Protein AF-A0A540KFH8-F1 (afdb_monomer)

Radius of gyration: 16.78 Å; Cα contacts (8 Å, |Δi|>4): 98; chains: 1; bounding box: 32×42×44 Å

Sequence (105 aa):
MGKQKKLQVSDLLRCKVRQFCGINPNGRGREVTLRGELSIMLTLLMRNRSRSFKNPTAVINVFSRECAMVDGCTLEVVQSEDLNFCDQVVTNLTSVAETIDQIPD

Nearest PDB structures (foldseek):
  5h64-assembly1_b  TM=3.602E-01  e=3.963E+00  Homo sapiens
  3om1-assembly1_B  TM=4.173E-01  e=6.321E+00  Rattus norvegicus

Secondary structure (DSSP, 8-state):
--HHHHHHHHHHHHHHHHHHTT--TT--S--B-TTS-B-EEEEEEE--STT--SSHHHHHHHHHHHHTTSTTEEEEEEEGGG--HHHHHHHTTSEEE---S----

Organism: Malus baccata (NCBI:txid106549)

pLDDT: mean 77.24, std 17.64, range [35.03, 95.0]

Mean predicted aligned error: 9.66 Å

Solvent-accessible surface area (backbone atoms only — not comparable to full-atom values): 6487 Å² total; per-residue (Å²): 134,58,73,68,59,53,51,54,52,51,51,52,50,53,53,50,51,35,56,75,58,69,49,58,91,82,63,62,90,58,56,57,46,101,82,73,48,69,42,41,63,39,39,41,56,41,48,80,69,100,72,35,66,97,53,56,67,61,53,51,52,52,53,48,57,58,33,72,73,41,85,54,42,44,80,45,81,45,52,60,84,77,48,50,76,53,53,52,58,52,52,74,69,51,62,61,58,66,83,70,96,72,76,80,132

Foldseek 3Di:
DDPVVVVVVVVVVLVVLCVVLVNDPPPQPAPQDPVRDGAAEEEEEAEDPPPGDPDVPVVVVVVVVVQVVDPNYDYHYHYPVPDDPSSVSVQVNHNYPDDPVDDDD

Structure (mmCIF, N/CA/C/O backbone):
data_AF-A0A540KFH8-F1
#
_entry.id   AF-A0A540KFH8-F1
#
loop_
_atom_site.group_PDB
_atom_site.id
_atom_site.type_symbol
_atom_site.label_atom_id
_atom_site.label_alt_id
_atom_site.label_comp_id
_atom_site.label_asym_id
_atom_site.label_entity_id
_atom_site.label_seq_id
_atom_site.pdbx_PDB_ins_code
_atom_site.Cartn_x
_atom_site.Cartn_y
_atom_site.Cartn_z
_atom_site.occupancy
_atom_site.B_iso_or_equiv
_atom_site.auth_seq_id
_atom_site.auth_comp_id
_atom_site.auth_asym_id
_atom_site.auth_atom_id
_atom_site.pdbx_PDB_model_num
ATOM 1 N N . MET A 1 1 ? -8.613 17.260 28.236 1.00 67.75 1 MET A N 1
ATOM 2 C CA . MET A 1 1 ? -8.090 15.876 28.378 1.00 67.75 1 MET A CA 1
ATOM 3 C C . MET A 1 1 ? -6.569 15.889 28.416 1.00 67.75 1 MET A C 1
ATOM 5 O O . MET A 1 1 ? -5.975 16.529 27.555 1.00 67.75 1 MET A O 1
ATOM 9 N N . GLY A 1 2 ? -5.948 15.184 29.369 1.00 92.12 2 GLY A N 1
ATOM 10 C CA . GLY A 1 2 ? -4.486 15.041 29.437 1.00 92.12 2 GLY A CA 1
ATOM 11 C C . GLY A 1 2 ? -3.913 14.170 28.309 1.00 92.12 2 GLY A C 1
ATOM 12 O O 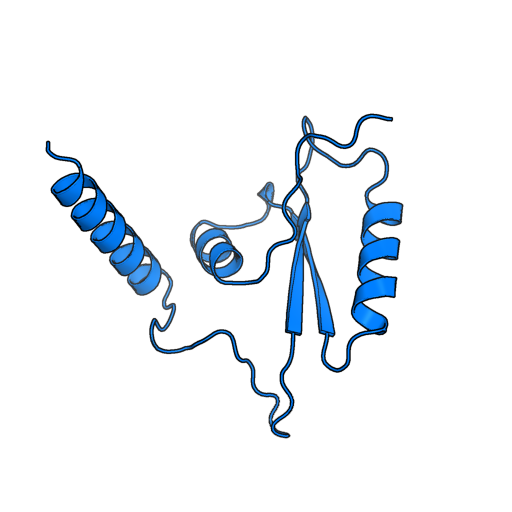. GLY A 1 2 ? -4.628 13.331 27.759 1.00 92.12 2 GLY A O 1
ATOM 13 N N . LYS A 1 3 ? -2.625 14.361 27.978 1.00 90.62 3 LYS A N 1
ATOM 14 C CA . LYS A 1 3 ? -1.914 13.640 26.897 1.00 90.62 3 LYS A CA 1
ATOM 15 C C . LYS A 1 3 ? -2.058 12.115 27.013 1.00 90.62 3 LYS A C 1
ATOM 17 O O . LYS A 1 3 ? -2.411 11.470 26.033 1.00 90.62 3 LYS A O 1
ATOM 22 N N . GLN A 1 4 ? -1.914 11.568 28.223 1.00 90.94 4 GLN A N 1
ATOM 23 C CA . GLN A 1 4 ? -2.035 10.128 28.473 1.00 90.94 4 GLN A CA 1
ATOM 24 C C . GLN A 1 4 ? -3.422 9.570 28.133 1.00 90.94 4 GLN A C 1
ATOM 26 O O . GLN A 1 4 ? -3.533 8.534 27.485 1.00 90.94 4 GLN A O 1
ATOM 31 N N . LYS A 1 5 ? -4.491 10.285 28.508 1.00 91.25 5 LYS A N 1
ATOM 32 C CA . LYS A 1 5 ? -5.861 9.867 28.176 1.00 91.25 5 LYS A CA 1
ATOM 33 C C . LYS A 1 5 ? -6.111 9.889 26.667 1.00 91.25 5 LYS A C 1
ATOM 35 O O . LYS A 1 5 ? -6.797 9.011 26.163 1.00 91.25 5 LYS A O 1
ATOM 40 N N . LYS A 1 6 ? -5.545 10.856 25.933 1.00 92.12 6 LYS A N 1
ATOM 41 C CA . LYS A 1 6 ? -5.664 10.895 24.464 1.00 92.12 6 LYS A CA 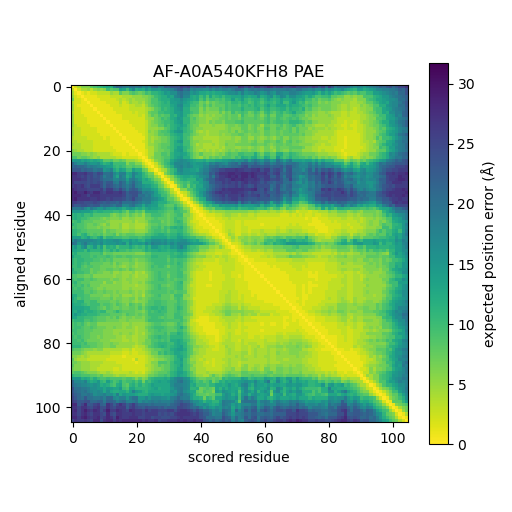1
ATOM 42 C C . LYS A 1 6 ? -4.990 9.688 23.804 1.00 92.12 6 LYS A C 1
ATOM 44 O O . LYS A 1 6 ? -5.576 9.113 22.895 1.00 92.12 6 LYS A O 1
ATOM 49 N N . LEU A 1 7 ? -3.805 9.296 24.280 1.00 93.19 7 LEU A N 1
ATOM 50 C CA . LEU A 1 7 ? -3.103 8.106 23.787 1.00 93.19 7 LEU A CA 1
ATOM 51 C C . LEU A 1 7 ? -3.915 6.834 24.046 1.00 93.19 7 LEU A C 1
ATOM 53 O O . LEU A 1 7 ?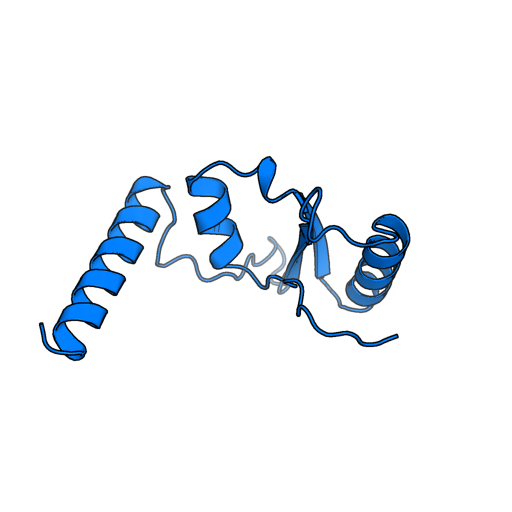 -4.195 6.100 23.108 1.00 93.19 7 LEU A O 1
ATOM 57 N N . GLN A 1 8 ? -4.409 6.645 25.273 1.00 92.06 8 GLN A N 1
ATOM 58 C CA . GLN A 1 8 ? -5.241 5.487 25.624 1.00 92.06 8 GLN A CA 1
ATOM 59 C C . GLN A 1 8 ? -6.500 5.370 24.754 1.00 92.06 8 GLN A C 1
ATOM 61 O O . GLN A 1 8 ? -6.844 4.281 24.303 1.00 92.06 8 GLN A O 1
ATOM 66 N N . VAL A 1 9 ? -7.183 6.490 24.492 1.00 93.19 9 VAL A N 1
ATOM 67 C CA . VAL A 1 9 ? -8.355 6.509 23.604 1.00 93.19 9 VAL A CA 1
ATOM 68 C C . VAL A 1 9 ? -7.955 6.192 22.162 1.00 93.19 9 VAL A C 1
ATOM 70 O O . VAL A 1 9 ? -8.645 5.426 21.494 1.00 93.19 9 VAL A O 1
ATOM 73 N N . SER A 1 10 ? -6.834 6.738 21.683 1.00 89.00 10 SER A N 1
ATOM 74 C CA . SER A 1 10 ? -6.318 6.447 20.343 1.00 89.00 10 SER A CA 1
ATOM 75 C C . SER A 1 10 ? -5.987 4.963 20.170 1.00 89.00 10 SER A C 1
ATOM 77 O O . SER A 1 10 ? -6.358 4.377 19.154 1.00 89.00 10 SER A O 1
ATOM 79 N N . ASP A 1 11 ? -5.362 4.338 21.165 1.00 89.69 11 ASP A N 1
ATOM 80 C CA . ASP A 1 11 ? -5.024 2.916 21.126 1.00 89.69 11 ASP A CA 1
ATOM 81 C C . ASP A 1 11 ? -6.270 2.033 21.198 1.00 89.69 11 ASP A C 1
ATOM 83 O O . ASP A 1 11 ? -6.387 1.069 20.441 1.00 89.69 11 ASP A O 1
ATOM 87 N N . LEU A 1 12 ? -7.255 2.401 22.024 1.00 92.31 12 LEU A N 1
ATOM 88 C CA . LEU A 1 12 ? -8.544 1.713 22.067 1.00 92.31 12 LEU A CA 1
ATOM 89 C C . LEU A 1 12 ? -9.240 1.736 20.698 1.00 92.31 12 LEU A C 1
ATOM 91 O O . LEU A 1 12 ? -9.727 0.699 20.243 1.00 92.31 12 LEU A O 1
ATOM 95 N N . LEU A 1 13 ? -9.255 2.892 20.025 1.00 90.88 13 LEU A N 1
ATOM 96 C CA . LEU A 1 13 ? -9.818 3.028 18.680 1.00 90.88 13 LEU A CA 1
ATOM 97 C C . LEU A 1 13 ? -9.075 2.147 17.670 1.00 90.88 13 LEU A C 1
ATOM 99 O O . LEU A 1 13 ? -9.719 1.389 16.949 1.00 90.88 13 LEU A O 1
ATOM 103 N N . ARG A 1 14 ? -7.734 2.172 17.657 1.00 86.00 14 ARG A N 1
ATOM 104 C CA . ARG A 1 14 ? -6.924 1.311 16.774 1.00 86.00 14 ARG A CA 1
ATOM 105 C C . ARG A 1 14 ? -7.233 -0.170 16.980 1.00 86.00 14 ARG A C 1
ATOM 107 O O . ARG A 1 14 ? -7.426 -0.894 16.008 1.00 86.00 14 ARG A O 1
ATOM 114 N N . CYS A 1 15 ? -7.320 -0.620 18.231 1.00 87.44 15 CYS A N 1
ATOM 115 C CA . CYS A 1 15 ? -7.646 -2.009 18.555 1.00 87.44 15 CYS A CA 1
ATOM 116 C C . CYS A 1 15 ? -9.047 -2.399 18.073 1.00 87.44 15 CYS A C 1
ATOM 118 O O . CYS A 1 15 ? -9.222 -3.475 17.505 1.00 87.44 15 CYS A O 1
ATOM 120 N N . LYS A 1 16 ? -10.040 -1.522 18.256 1.00 90.69 16 LYS A N 1
ATOM 121 C CA . LYS A 1 16 ? -11.410 -1.766 17.787 1.00 90.69 16 LYS A CA 1
ATOM 122 C C . LYS A 1 16 ? -11.505 -1.825 16.269 1.00 90.69 16 LYS A C 1
ATOM 124 O O . LYS A 1 16 ? -12.190 -2.697 15.751 1.00 90.69 16 LYS A O 1
ATOM 129 N N . VAL A 1 17 ? -10.785 -0.954 15.569 1.00 91.44 17 VAL A N 1
ATOM 130 C CA . VAL A 1 17 ? -10.728 -0.960 14.104 1.00 91.44 17 VAL A CA 1
ATOM 131 C C . VAL A 1 17 ? -10.069 -2.239 13.583 1.00 91.44 17 VAL A C 1
ATOM 133 O O . VAL A 1 17 ? -10.626 -2.891 12.707 1.00 91.44 17 VAL A O 1
ATOM 136 N N . ARG A 1 18 ? -8.945 -2.667 14.174 1.00 86.00 18 ARG A N 1
ATOM 137 C CA . ARG A 1 18 ? -8.311 -3.952 13.824 1.00 86.00 18 ARG A CA 1
ATOM 138 C C . ARG A 1 18 ? -9.254 -5.133 14.043 1.00 86.00 18 ARG A C 1
ATOM 140 O O . ARG A 1 18 ? -9.362 -5.987 13.172 1.00 86.00 18 ARG A O 1
ATOM 147 N N . GLN A 1 19 ? -9.971 -5.147 15.168 1.00 87.38 19 GLN A N 1
ATOM 148 C CA . GLN A 1 19 ? -10.976 -6.169 15.461 1.00 87.38 19 GLN A CA 1
ATOM 149 C C . GLN A 1 19 ? -12.106 -6.171 14.422 1.00 87.38 19 GLN A C 1
ATOM 151 O O . GLN A 1 19 ? -12.489 -7.236 13.949 1.00 87.38 19 GLN A O 1
ATOM 156 N N . PHE A 1 20 ? -12.625 -4.993 14.064 1.00 90.38 20 PHE A N 1
ATOM 157 C CA . PHE A 1 20 ? -13.678 -4.843 13.058 1.00 90.38 20 PHE A CA 1
ATOM 158 C C . PHE A 1 20 ? -13.242 -5.376 11.687 1.00 90.38 20 PHE A C 1
ATOM 160 O O . PHE A 1 20 ? -14.006 -6.077 11.036 1.00 90.38 20 PHE A O 1
ATOM 167 N N . CYS A 1 21 ? -11.996 -5.114 11.294 1.00 89.25 21 CYS A N 1
ATOM 168 C CA . CYS A 1 21 ? -11.424 -5.586 10.034 1.00 89.25 21 CYS A CA 1
ATOM 169 C C . CYS A 1 21 ? -10.883 -7.027 10.085 1.00 89.25 21 CYS A C 1
ATOM 171 O O . CYS A 1 21 ? -10.223 -7.458 9.146 1.00 89.25 21 CYS A O 1
ATOM 173 N N . GLY A 1 22 ? -11.112 -7.775 11.173 1.00 87.31 22 GLY A N 1
ATOM 174 C CA . GLY A 1 22 ? -10.662 -9.168 11.298 1.00 87.31 22 GLY A CA 1
ATOM 175 C C . GLY A 1 22 ? -9.140 -9.346 11.380 1.00 87.31 22 GLY A C 1
ATOM 176 O O . GLY A 1 22 ? -8.635 -10.450 11.190 1.00 87.31 22 GLY A O 1
ATOM 177 N N . ILE A 1 23 ? -8.396 -8.279 11.677 1.00 81.75 23 ILE A N 1
ATOM 178 C CA . ILE A 1 23 ? -6.935 -8.306 11.741 1.00 81.75 23 ILE A CA 1
ATOM 179 C C . ILE A 1 23 ? -6.517 -8.912 13.077 1.00 81.75 23 ILE A C 1
ATOM 181 O O . ILE A 1 23 ? -6.774 -8.341 14.142 1.00 81.75 23 ILE A O 1
ATOM 185 N N . ASN A 1 24 ? -5.838 -10.058 13.030 1.00 70.25 24 ASN A N 1
ATOM 186 C CA . ASN A 1 24 ? -5.337 -10.715 14.230 1.00 70.25 24 ASN A CA 1
ATOM 187 C C . ASN A 1 24 ? -4.177 -9.900 14.842 1.00 70.25 24 ASN A C 1
ATOM 189 O O . ASN A 1 24 ? -3.105 -9.837 14.242 1.00 70.25 24 ASN A O 1
ATOM 193 N N . PRO A 1 25 ? -4.324 -9.325 16.052 1.00 59.12 25 PRO A N 1
ATOM 194 C CA . PRO A 1 25 ? -3.263 -8.542 16.689 1.00 59.12 25 PRO A CA 1
ATOM 195 C C . PRO A 1 25 ? -2.029 -9.379 17.068 1.00 59.12 25 PRO A C 1
ATOM 197 O O . PRO A 1 25 ? -0.964 -8.812 17.300 1.00 59.12 25 PRO A O 1
ATOM 200 N N . ASN A 1 26 ? -2.160 -10.710 17.119 1.00 55.50 26 ASN A N 1
ATOM 201 C CA . ASN A 1 26 ? -1.060 -11.641 17.383 1.00 55.50 26 ASN A CA 1
ATOM 202 C C . ASN A 1 26 ? -0.372 -12.127 16.097 1.00 55.50 26 ASN A C 1
ATOM 204 O O . ASN A 1 26 ? 0.681 -12.762 16.173 1.00 55.50 26 ASN A O 1
ATOM 208 N N . GLY A 1 27 ? -0.941 -11.829 14.926 1.00 52.31 27 GLY A N 1
ATOM 209 C CA . GLY A 1 27 ? -0.306 -12.055 13.635 1.00 52.31 27 GLY A CA 1
ATOM 210 C C . GLY A 1 27 ? 0.753 -10.987 13.407 1.00 52.31 27 GLY A C 1
ATOM 211 O O . GLY A 1 27 ? 0.481 -9.952 12.807 1.00 52.31 27 GLY A O 1
ATOM 212 N N . ARG A 1 28 ? 1.964 -11.189 13.938 1.00 50.38 28 ARG A N 1
ATOM 213 C CA . ARG A 1 28 ? 3.116 -10.376 13.521 1.00 50.38 28 ARG A CA 1
ATOM 214 C C . ARG A 1 28 ? 3.249 -10.497 12.006 1.00 50.38 28 ARG A C 1
ATOM 216 O O . ARG A 1 28 ? 3.107 -11.603 11.496 1.00 50.38 28 ARG A O 1
ATOM 223 N N . GLY A 1 29 ? 3.578 -9.389 11.339 1.00 47.94 29 GLY A N 1
ATOM 224 C CA . GLY A 1 29 ? 3.95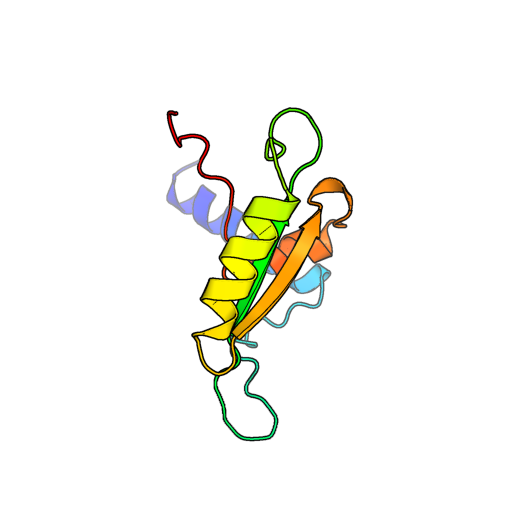5 -9.296 9.922 1.00 47.94 29 GLY A CA 1
ATOM 225 C C . GLY A 1 29 ? 5.226 -10.079 9.576 1.00 47.94 29 GLY A C 1
ATOM 226 O O . GLY A 1 29 ? 6.222 -9.523 9.133 1.00 47.94 29 GLY A O 1
ATOM 227 N N . ARG A 1 30 ? 5.201 -11.378 9.855 1.00 47.50 30 ARG A N 1
ATOM 228 C CA . ARG A 1 30 ? 6.036 -12.412 9.279 1.00 47.50 30 ARG A CA 1
ATOM 229 C C . ARG A 1 30 ? 5.051 -13.363 8.629 1.00 47.50 30 ARG A C 1
ATOM 231 O O . ARG A 1 30 ? 4.587 -14.304 9.271 1.00 47.50 30 ARG A O 1
ATOM 238 N N . GLU A 1 31 ? 4.723 -13.108 7.371 1.00 48.09 31 GLU A N 1
ATOM 239 C CA . GLU A 1 31 ? 4.443 -14.247 6.514 1.00 48.09 31 GLU A CA 1
ATOM 240 C C . GLU A 1 31 ? 5.751 -15.038 6.473 1.00 48.09 31 GLU A C 1
ATOM 242 O O . GLU A 1 31 ? 6.798 -14.592 6.014 1.00 48.09 31 GLU A O 1
ATOM 247 N N . VAL A 1 32 ? 5.746 -16.152 7.190 1.00 42.41 32 VAL A N 1
ATOM 248 C CA . VAL A 1 32 ? 6.770 -17.166 7.035 1.00 42.41 32 VAL A CA 1
ATOM 249 C C . VAL A 1 32 ? 6.211 -18.035 5.930 1.00 42.41 32 VAL A C 1
ATOM 251 O O . VAL A 1 32 ? 5.181 -18.685 6.128 1.00 42.41 32 VAL A O 1
ATOM 254 N N . THR A 1 33 ? 6.836 -18.015 4.755 1.00 49.06 33 THR A N 1
ATOM 255 C CA . THR A 1 33 ? 6.491 -18.955 3.685 1.00 49.06 33 THR A CA 1
ATOM 256 C C . THR A 1 33 ? 6.506 -20.370 4.273 1.00 49.06 33 THR A C 1
ATOM 258 O O . THR A 1 33 ? 7.264 -20.637 5.206 1.00 49.06 33 THR A O 1
ATOM 261 N N . LEU A 1 34 ? 5.740 -21.319 3.720 1.00 46.50 34 LEU A N 1
ATOM 262 C CA . LEU A 1 34 ? 5.694 -22.731 4.161 1.00 46.50 34 LEU A CA 1
ATOM 263 C C . LEU A 1 34 ? 7.083 -23.405 4.343 1.00 46.50 34 LEU A C 1
ATOM 265 O O . LEU A 1 34 ? 7.172 -24.484 4.921 1.00 46.50 34 LEU A O 1
ATOM 269 N N . ARG A 1 35 ? 8.162 -22.774 3.857 1.00 48.47 35 ARG A N 1
ATOM 270 C CA . ARG A 1 35 ? 9.571 -23.187 3.943 1.00 48.47 35 ARG A CA 1
ATOM 271 C C . ARG A 1 35 ? 10.412 -22.507 5.038 1.00 48.47 35 ARG A C 1
ATOM 273 O O . ARG A 1 35 ? 11.585 -22.837 5.153 1.00 48.47 35 ARG A O 1
ATOM 280 N N . GLY A 1 36 ? 9.862 -21.604 5.852 1.00 49.44 36 GLY A N 1
ATOM 281 C CA . GLY A 1 36 ? 10.621 -20.958 6.936 1.00 49.44 36 GLY A CA 1
ATOM 282 C C . GLY A 1 36 ? 11.395 -19.693 6.539 1.00 49.44 36 GLY A C 1
ATOM 283 O O . GLY A 1 36 ? 12.101 -19.135 7.375 1.00 49.44 36 GLY A O 1
ATOM 284 N N . GLU A 1 37 ? 11.261 -19.228 5.296 1.00 56.09 37 GLU A N 1
ATOM 285 C CA . GLU A 1 37 ? 11.895 -17.999 4.806 1.00 56.09 37 GLU A CA 1
ATOM 286 C C . GLU A 1 37 ? 11.078 -16.761 5.200 1.00 56.09 37 GLU A C 1
ATOM 288 O O . GLU A 1 37 ? 9.845 -16.773 5.176 1.00 56.09 37 GLU A O 1
ATOM 293 N N . LEU A 1 38 ? 11.783 -15.696 5.595 1.00 61.84 38 LEU A N 1
ATOM 294 C CA . LEU A 1 38 ? 11.205 -14.382 5.871 1.00 61.84 38 LEU A CA 1
ATOM 295 C C . LEU A 1 38 ? 10.729 -13.781 4.542 1.00 61.84 38 LEU A C 1
ATOM 297 O O . LEU A 1 38 ? 11.565 -13.319 3.772 1.00 61.84 38 LEU A O 1
ATOM 301 N N . SER A 1 39 ? 9.422 -13.770 4.263 1.00 67.81 39 SER A N 1
ATOM 302 C CA . SER A 1 39 ? 8.912 -13.026 3.108 1.00 67.81 39 SER A CA 1
ATOM 303 C C . SER A 1 39 ? 8.754 -11.552 3.474 1.00 67.81 39 SER A C 1
ATOM 305 O O . SER A 1 39 ? 8.081 -11.203 4.449 1.00 67.81 39 SER A O 1
ATOM 307 N N . ILE A 1 40 ? 9.397 -10.679 2.704 1.00 77.88 40 ILE A N 1
ATOM 308 C CA . ILE A 1 40 ? 9.308 -9.228 2.851 1.00 77.88 40 ILE A CA 1
ATOM 309 C C . ILE A 1 40 ? 8.269 -8.741 1.848 1.00 77.88 40 ILE A C 1
ATOM 311 O O . ILE A 1 40 ? 8.488 -8.791 0.643 1.00 77.88 40 ILE A O 1
ATOM 315 N N . MET A 1 41 ? 7.132 -8.258 2.335 1.00 81.06 41 MET A N 1
ATOM 316 C CA . MET A 1 41 ? 6.141 -7.614 1.477 1.00 81.06 41 MET A CA 1
ATOM 317 C C . MET A 1 41 ? 6.374 -6.106 1.481 1.00 81.06 41 MET A C 1
ATOM 319 O O . MET A 1 41 ? 6.274 -5.454 2.523 1.00 81.06 41 MET A O 1
ATOM 323 N N . LEU A 1 42 ? 6.708 -5.561 0.315 1.00 84.88 42 LEU A N 1
ATOM 324 C CA . LEU A 1 42 ? 6.866 -4.133 0.095 1.00 84.88 42 LEU A CA 1
ATOM 325 C C . LEU A 1 42 ? 5.657 -3.622 -0.683 1.00 84.88 42 LEU A C 1
ATOM 327 O O . LEU A 1 42 ? 5.484 -3.982 -1.842 1.00 84.88 42 LEU A O 1
ATOM 331 N N . THR A 1 43 ? 4.851 -2.753 -0.079 1.00 85.62 43 THR A N 1
ATOM 332 C CA . THR A 1 43 ? 3.697 -2.153 -0.760 1.00 85.62 43 THR A CA 1
ATOM 333 C C . THR A 1 43 ? 4.012 -0.704 -1.133 1.00 85.62 43 THR A C 1
ATOM 335 O O . THR A 1 43 ? 4.271 0.142 -0.272 1.00 85.62 43 THR A O 1
ATOM 338 N N . LEU A 1 44 ? 3.991 -0.407 -2.434 1.00 88.88 44 LEU A N 1
ATOM 339 C CA . LEU A 1 44 ? 4.096 0.938 -2.987 1.00 88.88 44 LEU A CA 1
ATOM 340 C C . LEU A 1 44 ? 2.696 1.545 -3.087 1.00 88.88 44 LEU A C 1
ATOM 342 O O . LEU A 1 44 ? 1.928 1.236 -4.003 1.00 88.88 44 LEU A O 1
ATOM 346 N N . LEU A 1 45 ? 2.381 2.426 -2.140 1.00 87.25 45 LEU A N 1
ATOM 347 C CA . LEU A 1 45 ? 1.101 3.115 -2.090 1.00 87.25 45 LEU A CA 1
ATOM 348 C C . LEU A 1 45 ? 1.145 4.372 -2.967 1.00 87.25 45 LEU A C 1
ATOM 350 O O . LEU A 1 45 ? 1.676 5.417 -2.587 1.00 87.25 45 LEU A O 1
ATOM 354 N N . MET A 1 46 ? 0.581 4.267 -4.163 1.00 86.19 46 MET A N 1
ATOM 355 C CA . MET A 1 46 ? 0.451 5.370 -5.101 1.00 86.19 46 MET A CA 1
ATOM 356 C C . ME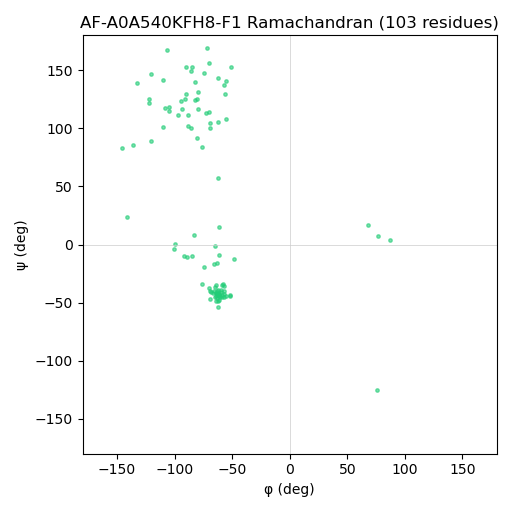T A 1 46 ? -0.804 6.190 -4.798 1.00 86.19 46 MET A C 1
ATOM 358 O O . MET A 1 46 ? -1.777 5.715 -4.209 1.00 86.19 46 MET A O 1
ATOM 362 N N . ARG A 1 47 ? -0.760 7.466 -5.167 1.00 86.19 47 ARG A N 1
ATOM 363 C CA . ARG A 1 47 ? -1.907 8.370 -5.117 1.00 86.19 47 ARG A CA 1
ATOM 364 C C . ARG A 1 47 ? -2.180 8.876 -6.511 1.00 86.19 47 ARG A C 1
ATOM 366 O O . ARG A 1 47 ? -1.246 9.157 -7.267 1.00 86.19 47 ARG A O 1
ATOM 373 N N . ASN A 1 48 ? -3.446 9.103 -6.806 1.00 82.00 48 ASN A N 1
ATOM 374 C CA . ASN A 1 48 ? -3.843 9.789 -8.016 1.00 82.00 48 ASN A CA 1
ATOM 375 C C . ASN A 1 48 ? -3.939 11.306 -7.770 1.00 82.00 48 ASN A C 1
ATOM 377 O O . ASN A 1 48 ? -4.253 11.776 -6.676 1.00 82.00 48 ASN A O 1
ATOM 381 N N . ARG A 1 49 ? -3.732 12.101 -8.828 1.00 79.56 49 ARG A N 1
ATOM 382 C CA . ARG A 1 49 ? -3.939 13.565 -8.860 1.00 79.56 49 ARG A CA 1
ATOM 383 C C . ARG A 1 49 ? -2.856 14.394 -8.156 1.00 79.56 49 ARG A C 1
ATOM 385 O O . ARG A 1 49 ? -1.696 14.318 -8.529 1.00 79.56 49 ARG A O 1
ATOM 392 N N . SER A 1 50 ? -3.217 15.256 -7.199 1.00 75.00 50 SER A N 1
ATOM 393 C CA . SER A 1 50 ? -2.391 16.381 -6.718 1.00 75.00 50 SER A CA 1
ATOM 394 C C . SER A 1 50 ? -1.090 15.987 -6.008 1.00 75.00 50 SER A C 1
ATOM 396 O O . SER A 1 50 ? -0.333 16.869 -5.614 1.00 75.00 50 SER A O 1
ATOM 398 N N . ARG A 1 51 ? -0.824 14.684 -5.856 1.00 75.25 51 ARG A N 1
ATOM 399 C CA . ARG A 1 51 ? 0.409 14.110 -5.300 1.00 75.25 51 ARG A CA 1
ATOM 400 C C . ARG A 1 51 ? 0.856 12.837 -6.031 1.00 75.25 51 ARG A C 1
ATOM 402 O O . ARG A 1 51 ? 1.530 11.997 -5.445 1.00 75.25 51 ARG A O 1
ATOM 409 N N . SER A 1 52 ? 0.445 12.654 -7.288 1.00 82.19 52 SER A N 1
ATOM 410 C CA . SER A 1 52 ? 0.898 11.515 -8.089 1.00 82.19 52 SER A CA 1
ATOM 411 C C . SER A 1 52 ? 2.342 11.705 -8.544 1.00 82.19 52 SER A C 1
ATOM 413 O O . SER A 1 52 ? 2.756 12.821 -8.866 1.00 82.19 52 SER A O 1
ATOM 415 N N . PHE A 1 53 ? 3.091 10.609 -8.663 1.00 82.81 53 PHE A N 1
ATOM 416 C CA . PHE A 1 53 ? 4.398 10.643 -9.313 1.00 82.81 53 PHE A CA 1
ATOM 417 C C . PHE A 1 53 ? 4.277 11.182 -10.744 1.00 82.81 53 PHE A C 1
ATOM 419 O O . PHE A 1 53 ? 3.384 10.778 -11.486 1.00 82.81 53 PHE A O 1
ATOM 426 N N . LYS A 1 54 ? 5.211 12.055 -11.152 1.00 86.56 54 LYS A N 1
ATOM 427 C CA . LYS A 1 54 ? 5.304 12.544 -12.543 1.00 86.56 54 LYS A CA 1
ATOM 428 C C . LYS A 1 54 ? 5.473 11.380 -13.534 1.00 86.56 54 LYS A C 1
ATOM 430 O O . LYS A 1 54 ? 4.960 11.439 -14.644 1.00 86.56 54 LYS A O 1
ATOM 435 N N . ASN A 1 55 ? 6.183 10.326 -13.119 1.00 90.31 55 ASN A N 1
ATOM 436 C CA . ASN A 1 55 ? 6.371 9.096 -13.886 1.00 90.31 55 ASN A CA 1
ATOM 437 C C . ASN A 1 55 ? 6.201 7.860 -12.977 1.00 90.31 55 ASN A C 1
ATOM 439 O O . ASN A 1 55 ? 7.189 7.356 -12.438 1.00 90.31 55 ASN A O 1
ATOM 443 N N . PRO A 1 56 ? 4.961 7.373 -12.781 1.00 87.12 56 PRO A N 1
ATOM 444 C CA . PRO A 1 56 ? 4.682 6.230 -11.911 1.00 87.12 56 PRO A CA 1
ATOM 445 C C . PRO A 1 56 ? 5.417 4.961 -12.352 1.00 87.12 56 PRO A C 1
ATOM 447 O O . PRO A 1 56 ? 5.958 4.239 -11.522 1.00 87.12 56 PRO A O 1
ATOM 450 N N . THR A 1 57 ? 5.513 4.719 -13.661 1.00 91.19 57 THR A N 1
ATOM 451 C CA . THR A 1 57 ? 6.188 3.541 -14.218 1.00 91.19 57 THR A CA 1
ATOM 452 C C . THR A 1 57 ? 7.677 3.518 -13.883 1.00 91.19 57 THR A C 1
ATOM 454 O O . THR A 1 57 ? 8.198 2.474 -13.504 1.00 91.19 57 THR A O 1
ATOM 457 N N . ALA A 1 58 ? 8.369 4.659 -13.969 1.00 92.75 58 ALA A N 1
ATOM 458 C CA . ALA A 1 58 ? 9.779 4.737 -13.587 1.00 92.75 58 ALA A CA 1
ATOM 459 C C . ALA A 1 58 ? 9.986 4.410 -12.101 1.00 92.75 58 ALA A C 1
ATOM 461 O O . ALA A 1 58 ? 10.904 3.670 -11.762 1.00 92.75 58 ALA A O 1
ATOM 462 N N . VAL A 1 59 ? 9.105 4.910 -11.230 1.00 90.25 59 VAL A N 1
ATOM 463 C CA . VAL A 1 59 ? 9.156 4.628 -9.790 1.00 90.25 59 VAL A CA 1
ATOM 464 C C . VAL A 1 59 ? 8.923 3.142 -9.517 1.00 90.25 59 VAL A C 1
ATOM 466 O O . VAL A 1 59 ? 9.730 2.522 -8.827 1.00 90.25 59 VAL A O 1
ATOM 469 N N . ILE A 1 60 ? 7.885 2.547 -10.114 1.00 91.88 60 ILE A N 1
ATOM 470 C CA . ILE A 1 60 ? 7.604 1.106 -9.998 1.00 91.88 60 ILE A CA 1
ATOM 471 C C . ILE A 1 60 ? 8.821 0.284 -10.438 1.00 91.88 60 ILE A C 1
ATOM 473 O O . ILE A 1 60 ? 9.214 -0.646 -9.739 1.00 91.88 60 ILE A O 1
ATOM 477 N N . ASN A 1 61 ? 9.457 0.651 -11.553 1.00 94.62 61 ASN A N 1
ATOM 478 C CA . ASN A 1 61 ? 10.627 -0.061 -12.066 1.00 94.62 61 ASN A CA 1
ATOM 479 C C . ASN A 1 61 ? 11.822 -0.001 -11.105 1.00 94.62 61 ASN A C 1
ATOM 481 O O . ASN A 1 61 ? 12.508 -1.008 -10.934 1.00 94.62 61 ASN A O 1
ATOM 485 N N . VAL A 1 62 ? 12.065 1.146 -10.461 1.00 93.75 62 VAL A N 1
ATOM 486 C CA . VAL A 1 62 ? 13.124 1.278 -9.448 1.00 93.75 62 VAL A CA 1
ATOM 487 C C . VAL A 1 62 ? 12.842 0.350 -8.271 1.00 93.75 62 VAL A C 1
ATOM 489 O O . VAL A 1 62 ? 13.674 -0.495 -7.954 1.00 93.75 62 VAL A O 1
ATOM 492 N N . PHE A 1 63 ? 11.656 0.436 -7.665 1.00 92.75 63 PHE A N 1
ATOM 493 C CA . PHE A 1 63 ? 11.321 -0.404 -6.512 1.00 92.75 63 PHE A CA 1
ATOM 494 C C . PHE A 1 63 ? 11.278 -1.895 -6.857 1.00 92.75 63 PHE A C 1
ATOM 496 O O . PHE A 1 63 ? 11.687 -2.718 -6.043 1.00 92.75 63 PHE A O 1
ATOM 503 N N . SER A 1 64 ? 10.842 -2.253 -8.066 1.00 93.69 64 SER A N 1
ATOM 504 C CA . SER A 1 64 ? 10.852 -3.638 -8.541 1.00 93.69 64 SER A CA 1
ATOM 505 C C . SER A 1 64 ? 12.277 -4.174 -8.647 1.00 93.69 64 SER A C 1
ATOM 507 O O . SER A 1 64 ? 12.555 -5.274 -8.169 1.00 93.69 64 SER A O 1
ATOM 509 N N . ARG A 1 65 ? 13.196 -3.374 -9.202 1.00 95.00 65 ARG A N 1
ATOM 510 C CA . ARG A 1 65 ? 14.614 -3.724 -9.310 1.00 95.00 65 ARG A CA 1
ATOM 511 C C . ARG A 1 65 ? 15.267 -3.893 -7.941 1.00 95.00 65 ARG A C 1
ATOM 513 O O . ARG A 1 65 ? 15.981 -4.869 -7.751 1.00 95.00 65 ARG A O 1
ATOM 520 N N . GLU A 1 66 ? 15.035 -2.969 -7.012 1.00 93.00 66 GLU A N 1
ATOM 521 C CA . GLU A 1 66 ? 15.628 -3.035 -5.670 1.00 93.00 66 GLU A CA 1
ATOM 522 C C . GLU A 1 66 ? 15.046 -4.195 -4.849 1.00 93.00 66 GLU A C 1
ATOM 524 O O . GLU A 1 66 ? 15.792 -4.930 -4.207 1.00 93.00 66 GLU A O 1
ATOM 529 N N . CYS A 1 67 ? 13.730 -4.430 -4.925 1.00 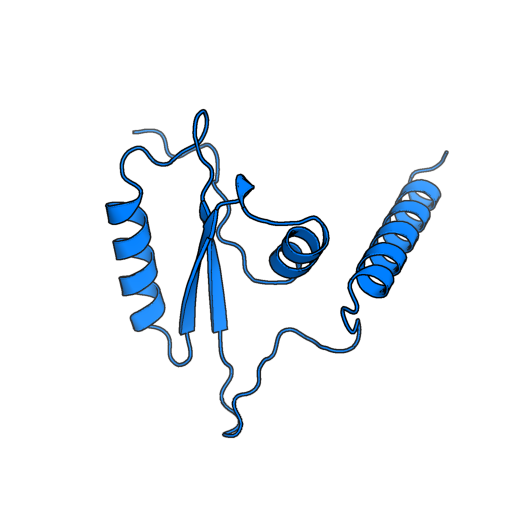89.88 67 CYS A N 1
ATOM 530 C CA . CYS A 1 67 ? 13.090 -5.568 -4.264 1.00 89.88 67 CYS A CA 1
ATOM 531 C C . CYS A 1 67 ? 13.618 -6.905 -4.808 1.00 89.88 67 CYS A C 1
ATOM 533 O O . CYS A 1 67 ? 13.914 -7.801 -4.030 1.00 89.88 67 CYS A O 1
ATOM 535 N N . ALA A 1 68 ? 13.859 -7.022 -6.118 1.00 92.69 68 ALA A N 1
ATOM 536 C CA . ALA A 1 68 ? 14.428 -8.235 -6.714 1.00 92.69 68 ALA A CA 1
ATOM 537 C C . ALA A 1 68 ? 15.854 -8.577 -6.231 1.00 92.69 68 ALA A C 1
ATOM 539 O O . ALA A 1 68 ? 16.302 -9.703 -6.437 1.00 92.69 68 ALA A O 1
ATOM 540 N N . MET A 1 69 ? 16.575 -7.637 -5.604 1.00 92.50 69 MET A N 1
ATOM 541 C CA . MET A 1 69 ? 17.890 -7.901 -5.000 1.00 92.50 69 MET A CA 1
ATOM 542 C C . MET A 1 69 ? 17.802 -8.459 -3.574 1.00 92.50 69 MET A C 1
ATOM 544 O O . MET A 1 69 ? 18.824 -8.854 -3.014 1.00 92.50 69 MET A O 1
ATOM 548 N N . VAL A 1 70 ? 16.613 -8.458 -2.968 1.00 87.25 70 VAL A N 1
ATOM 549 C CA . VAL A 1 70 ? 16.384 -8.908 -1.595 1.00 87.25 70 VAL A CA 1
ATOM 550 C C . VAL A 1 70 ? 15.640 -10.238 -1.626 1.00 87.25 70 VAL A C 1
ATOM 552 O O . VAL A 1 70 ? 14.495 -10.312 -2.074 1.00 87.25 70 VAL A O 1
ATOM 555 N N . ASP A 1 71 ? 16.276 -11.289 -1.110 1.00 87.25 71 ASP A N 1
ATOM 556 C CA . ASP A 1 71 ? 15.667 -12.617 -1.038 1.00 87.25 71 ASP A CA 1
ATOM 557 C C . ASP A 1 71 ? 14.335 -12.576 -0.276 1.00 87.25 71 ASP A C 1
ATOM 559 O O . ASP A 1 71 ? 14.233 -12.036 0.828 1.00 87.25 71 ASP A O 1
ATOM 563 N N . GLY A 1 72 ? 13.297 -13.149 -0.889 1.00 83.56 72 GLY A N 1
ATOM 564 C CA . GLY A 1 72 ? 11.950 -13.187 -0.322 1.00 83.56 72 GLY A CA 1
ATOM 565 C C . GLY A 1 72 ? 11.175 -11.869 -0.414 1.00 83.56 72 GLY A C 1
ATOM 566 O O . GLY A 1 72 ? 10.085 -11.789 0.156 1.00 83.56 72 GLY A O 1
ATOM 567 N N . CYS A 1 73 ? 11.685 -10.846 -1.111 1.00 86.75 73 CYS A N 1
ATOM 568 C 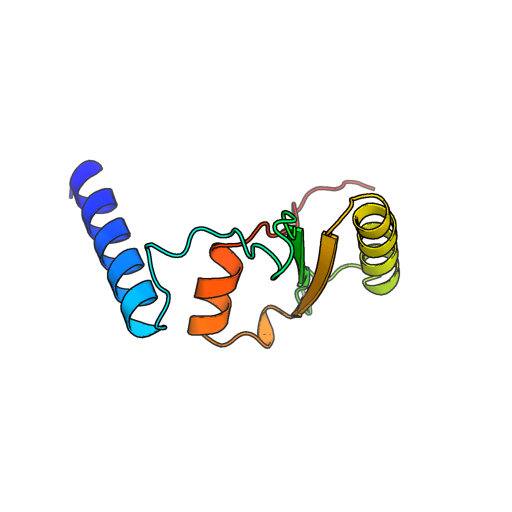CA . CYS A 1 73 ? 10.954 -9.599 -1.316 1.00 86.75 73 CYS A CA 1
ATOM 569 C C . CYS A 1 73 ? 9.905 -9.719 -2.429 1.00 86.75 73 CYS A C 1
ATOM 571 O O . CYS A 1 73 ? 10.188 -10.168 -3.539 1.00 86.75 73 CYS A O 1
ATOM 573 N N . THR A 1 74 ? 8.685 -9.272 -2.135 1.00 89.12 74 THR A N 1
ATOM 574 C CA . THR A 1 74 ? 7.587 -9.136 -3.097 1.00 89.12 74 THR A CA 1
ATOM 575 C C . THR A 1 74 ? 7.107 -7.691 -3.108 1.00 89.12 74 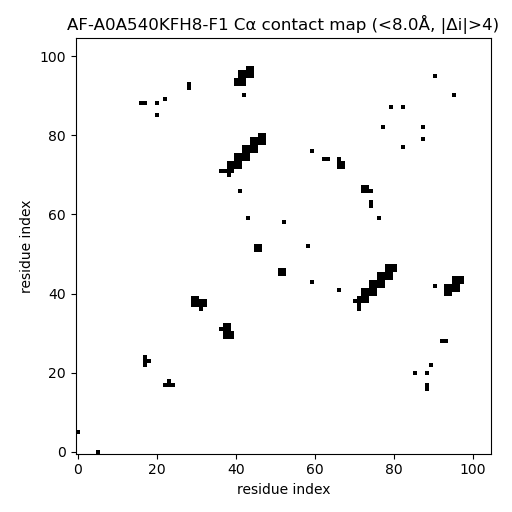THR A C 1
ATOM 577 O O . THR A 1 74 ? 6.764 -7.147 -2.059 1.00 89.12 74 THR A O 1
ATOM 580 N N . LEU A 1 75 ? 7.085 -7.073 -4.292 1.00 89.62 75 LEU A N 1
ATOM 581 C CA . LEU A 1 75 ? 6.549 -5.729 -4.491 1.00 89.62 75 LEU A CA 1
ATOM 582 C C . LEU A 1 75 ? 5.065 -5.802 -4.864 1.00 89.62 75 LEU A C 1
ATOM 584 O O . LEU A 1 75 ? 4.703 -6.412 -5.868 1.00 89.62 75 LEU A O 1
ATOM 588 N N . GLU A 1 76 ? 4.234 -5.102 -4.106 1.00 89.62 76 GLU A N 1
ATOM 589 C CA . GLU A 1 76 ? 2.836 -4.828 -4.414 1.00 89.62 76 GLU A CA 1
ATOM 590 C C . GLU A 1 76 ? 2.674 -3.340 -4.745 1.00 89.62 76 GLU A C 1
ATOM 592 O O . GLU A 1 76 ? 3.307 -2.485 -4.129 1.00 89.62 76 GLU A O 1
ATOM 597 N N . VAL A 1 77 ? 1.829 -3.005 -5.717 1.00 89.75 77 VAL A N 1
ATOM 598 C CA . VAL A 1 77 ? 1.557 -1.617 -6.104 1.00 89.75 77 VAL A CA 1
ATOM 599 C C . VAL A 1 77 ? 0.066 -1.358 -5.959 1.00 89.75 77 VAL A C 1
ATOM 601 O O . VAL A 1 77 ? -0.741 -2.035 -6.589 1.00 89.75 77 VAL A O 1
ATOM 604 N N . VAL A 1 78 ? -0.296 -0.369 -5.143 1.00 89.50 78 VAL A N 1
ATOM 605 C CA . VAL A 1 78 ? -1.685 -0.123 -4.734 1.00 89.50 78 VAL A CA 1
ATOM 606 C C . VAL A 1 78 ? -2.024 1.353 -4.885 1.00 89.50 78 VAL A C 1
ATOM 608 O O . VAL A 1 78 ? -1.212 2.207 -4.543 1.00 89.50 78 VAL A O 1
ATOM 611 N N . GLN A 1 79 ? -3.225 1.673 -5.369 1.00 87.88 79 GLN A N 1
ATOM 612 C CA . GLN A 1 79 ? -3.727 3.048 -5.374 1.00 87.88 79 GLN A CA 1
ATOM 613 C C . GLN A 1 79 ? -4.490 3.342 -4.086 1.00 87.88 79 GLN A C 1
ATOM 615 O O . GLN A 1 79 ? -5.417 2.624 -3.722 1.00 87.88 79 GLN A O 1
ATOM 620 N N . SER A 1 80 ? -4.141 4.443 -3.426 1.00 85.81 80 SER A N 1
ATOM 621 C CA . SER A 1 80 ? -4.779 4.885 -2.180 1.00 85.81 80 SER A CA 1
ATOM 622 C C . SER A 1 80 ? -6.285 5.074 -2.325 1.00 85.81 80 SER A C 1
ATOM 624 O O . SER A 1 80 ? -7.029 4.831 -1.380 1.00 85.81 80 SER A O 1
ATOM 626 N N . GLU A 1 81 ? -6.732 5.539 -3.494 1.00 86.62 81 GLU A N 1
ATOM 627 C CA . GLU A 1 81 ? -8.147 5.799 -3.759 1.00 86.62 81 GLU A CA 1
ATOM 628 C C . GLU A 1 81 ? -8.970 4.520 -3.961 1.00 86.62 81 GLU A C 1
ATOM 630 O O . GLU A 1 81 ? -10.186 4.564 -3.784 1.00 86.62 81 GLU A O 1
ATOM 635 N N . ASP A 1 82 ? -8.317 3.399 -4.277 1.00 89.12 82 ASP A N 1
ATOM 636 C CA . ASP A 1 82 ? -8.974 2.107 -4.500 1.00 89.12 82 ASP A CA 1
ATOM 637 C C . ASP A 1 82 ? -9.115 1.298 -3.198 1.00 89.12 82 ASP A C 1
ATOM 639 O O . ASP A 1 82 ? -9.839 0.303 -3.158 1.00 89.12 82 ASP A O 1
ATOM 643 N N . LEU A 1 83 ? -8.459 1.730 -2.111 1.00 88.75 83 LEU A N 1
ATOM 644 C CA . LEU A 1 83 ? -8.482 1.026 -0.832 1.00 88.75 83 LEU A CA 1
ATOM 645 C C . LEU A 1 83 ? -9.750 1.316 -0.033 1.00 88.75 83 LEU A C 1
ATOM 647 O O . LEU A 1 83 ? -10.032 2.465 0.333 1.00 88.75 83 LEU A O 1
ATOM 651 N N . ASN A 1 84 ? -10.463 0.255 0.352 1.00 90.44 84 ASN A N 1
ATOM 652 C CA . ASN A 1 84 ? -11.548 0.380 1.316 1.00 90.44 84 ASN A CA 1
ATOM 653 C C . ASN A 1 84 ? -10.994 0.653 2.730 1.00 90.44 84 ASN A C 1
ATOM 655 O O . ASN A 1 84 ? -9.796 0.550 2.995 1.00 90.44 84 ASN A O 1
ATOM 659 N N . PHE A 1 85 ? -11.878 1.003 3.667 1.00 88.94 85 PHE A N 1
ATOM 660 C CA . PHE A 1 85 ? -11.484 1.332 5.040 1.00 88.94 85 PHE A CA 1
ATOM 661 C C . PHE A 1 85 ? -10.608 0.255 5.701 1.00 88.94 85 PHE A C 1
ATOM 663 O O . PHE A 1 85 ? -9.617 0.590 6.343 1.00 88.94 85 PHE A O 1
ATOM 670 N N . CYS A 1 86 ? -10.949 -1.024 5.549 1.00 88.50 86 CYS A N 1
ATOM 671 C CA . CYS A 1 86 ? -10.186 -2.112 6.148 1.00 88.50 86 CYS A CA 1
ATOM 672 C C . CYS A 1 86 ? -8.882 -2.403 5.408 1.00 88.50 86 CYS A C 1
ATOM 674 O O . CYS A 1 86 ? -7.886 -2.686 6.074 1.00 88.50 86 CYS A O 1
ATOM 676 N N . ASP A 1 87 ? -8.844 -2.245 4.086 1.00 86.50 87 ASP A N 1
ATOM 677 C CA . ASP A 1 87 ? -7.598 -2.375 3.326 1.00 86.50 87 ASP A CA 1
ATOM 678 C C . ASP A 1 87 ? -6.579 -1.324 3.792 1.00 86.50 87 ASP A C 1
ATOM 680 O O . ASP A 1 87 ? -5.441 -1.659 4.111 1.00 86.50 87 ASP A O 1
ATOM 684 N N . GLN A 1 88 ? -7.011 -0.070 3.980 1.00 83.62 88 GLN A N 1
ATOM 685 C CA . GLN A 1 88 ? -6.159 1.002 4.516 1.00 83.62 88 GLN A CA 1
ATOM 686 C C . GLN A 1 88 ? -5.610 0.674 5.914 1.00 83.62 88 GLN A C 1
ATOM 688 O O . GLN A 1 88 ? -4.484 1.045 6.258 1.00 83.62 88 GLN A O 1
ATOM 693 N N . VAL A 1 89 ? -6.393 -0.015 6.750 1.00 84.50 89 VAL A N 1
ATOM 694 C CA . VAL A 1 89 ? -5.956 -0.443 8.088 1.00 84.50 89 VAL A CA 1
ATOM 695 C C . VAL A 1 89 ? -4.895 -1.540 7.988 1.00 84.50 89 VAL A C 1
ATOM 697 O O . VAL A 1 89 ? -3.964 -1.526 8.791 1.00 84.50 89 VAL A O 1
ATOM 700 N N . VAL A 1 90 ? -5.008 -2.460 7.024 1.00 80.75 90 VAL A N 1
ATOM 701 C CA . VAL A 1 90 ? -4.015 -3.519 6.778 1.00 80.75 90 VAL A CA 1
ATOM 702 C C . VAL A 1 90 ? -2.715 -2.938 6.229 1.00 80.75 90 VAL A C 1
ATOM 704 O O . VAL A 1 90 ? -1.652 -3.242 6.767 1.00 80.75 90 VAL A O 1
ATOM 707 N N . THR A 1 91 ? -2.7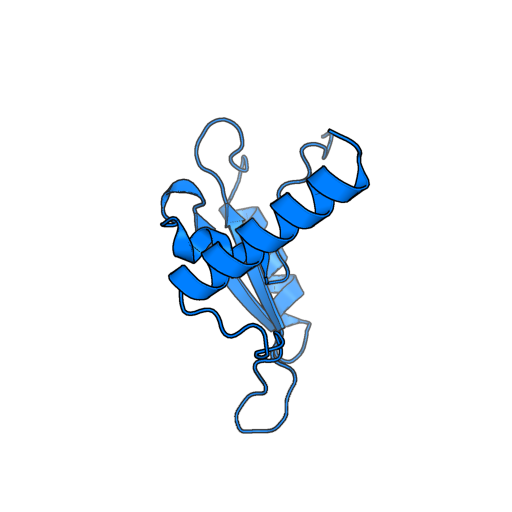79 -2.054 5.229 1.00 72.94 91 THR A N 1
ATOM 708 C CA . THR A 1 91 ? -1.585 -1.447 4.617 1.00 72.94 91 THR A CA 1
ATOM 709 C C . THR A 1 91 ? -0.727 -0.722 5.660 1.00 72.94 91 THR A C 1
ATOM 711 O O . THR A 1 91 ? 0.486 -0.910 5.694 1.00 72.94 91 THR A O 1
ATOM 714 N N . ASN A 1 92 ? -1.347 -0.017 6.615 1.00 65.38 92 ASN A N 1
ATOM 715 C CA . ASN A 1 92 ? -0.664 0.640 7.744 1.00 65.38 92 ASN A CA 1
ATOM 716 C C . ASN A 1 92 ? 0.110 -0.306 8.692 1.00 65.38 92 ASN A C 1
ATOM 718 O O . ASN A 1 92 ? 0.800 0.161 9.600 1.00 65.38 92 ASN A O 1
ATOM 722 N N . LEU A 1 93 ? -0.040 -1.626 8.555 1.00 57.38 93 LEU A N 1
ATOM 723 C CA . LEU A 1 93 ? 0.660 -2.634 9.362 1.00 57.38 93 LEU A CA 1
ATOM 724 C C . LEU A 1 93 ? 1.861 -3.257 8.640 1.00 57.38 93 LEU A C 1
ATOM 726 O O . LEU A 1 93 ? 2.575 -4.058 9.243 1.00 57.38 93 LEU A O 1
ATOM 730 N N . THR A 1 94 ? 2.078 -2.897 7.377 1.00 56.81 94 THR A N 1
ATOM 731 C CA . THR A 1 94 ? 3.165 -3.394 6.522 1.00 56.81 94 THR A CA 1
ATOM 732 C C . THR A 1 94 ? 4.231 -2.315 6.323 1.00 56.81 94 THR A C 1
ATOM 734 O O . THR A 1 94 ? 4.024 -1.156 6.682 1.00 56.81 94 THR A O 1
ATOM 737 N N . SER A 1 95 ? 5.407 -2.674 5.798 1.00 57.97 95 SER A N 1
ATOM 738 C CA . SER A 1 95 ? 6.400 -1.679 5.381 1.00 57.97 95 SER A CA 1
ATOM 739 C C . SER A 1 95 ? 5.887 -0.935 4.152 1.00 57.97 95 SER A C 1
ATOM 741 O O . SER A 1 95 ? 5.968 -1.442 3.033 1.00 57.97 95 SER A O 1
ATOM 743 N N . VAL A 1 96 ? 5.354 0.264 4.376 1.00 56.00 96 VAL A N 1
ATOM 744 C CA . VAL A 1 96 ? 4.858 1.140 3.314 1.00 56.00 96 VAL A CA 1
ATOM 745 C C . VAL A 1 96 ? 5.963 2.107 2.910 1.00 56.00 96 VAL A C 1
ATOM 747 O O . VAL A 1 96 ? 6.477 2.864 3.736 1.00 56.00 96 VAL A O 1
ATOM 750 N N . ALA A 1 97 ? 6.314 2.106 1.626 1.00 56.81 97 ALA A N 1
ATOM 751 C CA . ALA A 1 97 ? 7.052 3.214 1.038 1.00 56.81 97 ALA A CA 1
ATOM 752 C C . ALA A 1 97 ? 6.045 4.331 0.731 1.00 56.81 97 ALA A C 1
ATOM 754 O O . ALA A 1 97 ? 5.401 4.332 -0.318 1.00 56.81 97 ALA A O 1
ATOM 755 N N . GLU A 1 98 ? 5.858 5.250 1.680 1.00 53.19 98 GLU A N 1
ATOM 756 C CA . GLU A 1 98 ? 5.012 6.428 1.484 1.00 53.19 98 GLU A CA 1
ATOM 757 C C . GLU A 1 98 ? 5.797 7.565 0.824 1.00 53.19 98 GLU A C 1
ATOM 759 O O . GLU A 1 98 ? 7.002 7.734 1.023 1.00 53.19 98 GLU A O 1
ATOM 764 N N . THR A 1 99 ? 5.090 8.379 0.044 1.00 47.53 99 THR A N 1
ATOM 765 C CA . THR A 1 99 ? 5.612 9.618 -0.534 1.00 47.53 99 THR A CA 1
ATOM 766 C C . THR A 1 99 ? 6.157 10.536 0.562 1.00 47.53 99 THR A C 1
ATOM 768 O O . THR A 1 99 ? 5.388 11.161 1.294 1.00 47.53 99 THR A O 1
ATOM 771 N N . ILE A 1 100 ? 7.482 10.666 0.643 1.00 43.69 100 ILE A N 1
ATOM 772 C CA . ILE A 1 100 ? 8.123 11.822 1.268 1.00 43.69 100 ILE A CA 1
ATOM 773 C C . ILE A 1 100 ? 7.919 12.985 0.291 1.00 43.69 100 ILE A C 1
ATOM 775 O O . ILE A 1 100 ? 8.456 12.966 -0.813 1.00 43.69 100 ILE A O 1
ATOM 779 N N . ASP A 1 101 ? 7.132 13.986 0.688 1.00 39.41 101 ASP A N 1
ATOM 780 C CA . ASP A 1 101 ? 6.780 15.196 -0.084 1.00 39.41 101 ASP A CA 1
ATOM 781 C C . ASP A 1 101 ? 7.996 16.091 -0.469 1.00 39.41 101 ASP A C 1
ATOM 783 O O . ASP A 1 101 ? 7.818 17.246 -0.845 1.00 39.41 101 ASP A O 1
ATOM 787 N N . GLN A 1 102 ? 9.243 15.615 -0.383 1.00 38.69 102 GLN A N 1
ATOM 788 C CA . GLN A 1 102 ? 10.453 16.404 -0.644 1.00 38.69 102 GLN A CA 1
ATOM 789 C C . GLN A 1 102 ? 11.559 15.552 -1.282 1.00 38.69 102 GLN A C 1
ATOM 791 O O . GLN A 1 102 ? 12.490 15.116 -0.611 1.00 38.69 102 GLN A O 1
ATOM 796 N N . ILE A 1 103 ? 11.495 15.371 -2.599 1.00 35.03 103 ILE A N 1
ATOM 797 C CA . ILE A 1 103 ? 12.718 15.294 -3.406 1.00 35.03 103 ILE A CA 1
ATOM 798 C C . ILE A 1 103 ? 12.731 16.587 -4.230 1.00 35.03 103 ILE A C 1
ATOM 800 O O . ILE A 1 103 ? 11.926 16.696 -5.158 1.00 35.03 103 ILE A O 1
ATOM 804 N N . PRO A 1 104 ? 13.518 17.613 -3.851 1.00 37.66 104 PRO A N 1
ATOM 805 C CA . PRO A 1 104 ? 13.776 18.725 -4.757 1.00 37.66 104 PRO A CA 1
ATOM 806 C C . PRO A 1 104 ? 14.514 18.195 -5.996 1.00 37.66 104 PRO A C 1
ATOM 808 O O . PRO A 1 104 ? 15.296 17.251 -5.873 1.00 37.66 104 PRO A O 1
ATOM 811 N N . ASP A 1 105 ? 14.191 18.774 -7.158 1.00 39.38 105 ASP A N 1
ATOM 812 C CA . ASP A 1 105 ? 14.806 18.461 -8.459 1.00 39.38 105 ASP A CA 1
ATOM 813 C C . ASP A 1 105 ? 16.349 18.490 -8.411 1.00 39.38 105 ASP A C 1
ATOM 815 O O . ASP A 1 105 ? 16.916 19.337 -7.674 1.00 39.38 105 ASP A O 1
#